Protein AF-A0A1E5GCP2-F1 (afdb_monomer)

Nearest PDB structures (foldseek):
  3o9o-assembly1_B  TM=8.978E-01  e=1.910E-01  Streptococcus agalactiae NEM316
  4j7k-assembly2_C  TM=8.106E-01  e=6.595E-01  Bacillus anthracis str. Sterne
  4ilo-assembly1_A  TM=4.563E-01  e=6.903E+00  Chlamydia trachomatis L2/434/Bu

Structure (mmCIF, N/CA/C/O backbone):
data_AF-A0A1E5GCP2-F1
#
_entry.id   AF-A0A1E5GCP2-F1
#
loop_
_atom_site.group_PDB
_atom_site.id
_atom_site.type_symbol
_atom_site.label_atom_id
_atom_site.label_alt_id
_atom_site.label_comp_id
_atom_site.label_asym_id
_atom_site.label_entity_id
_atom_site.label_seq_id
_atom_site.pdbx_PDB_ins_code
_atom_site.Cartn_x
_atom_site.Cartn_y
_atom_site.Cartn_z
_atom_site.occupancy
_atom_site.B_iso_or_equiv
_atom_site.auth_seq_id
_atom_site.auth_comp_id
_atom_site.auth_asym_id
_atom_site.auth_atom_id
_atom_site.pdbx_PDB_model_num
ATOM 1 N N . MET A 1 1 ? 20.632 1.252 -32.455 1.00 53.75 1 MET A N 1
ATOM 2 C CA . MET A 1 1 ? 21.123 1.048 -31.072 1.00 53.75 1 MET A CA 1
ATOM 3 C C . MET A 1 1 ? 20.759 2.208 -30.129 1.00 53.75 1 MET A C 1
ATOM 5 O O . MET A 1 1 ? 20.352 1.944 -29.011 1.00 53.75 1 MET A O 1
ATOM 9 N N . THR A 1 2 ? 20.810 3.479 -30.559 1.00 57.91 2 THR A N 1
ATOM 10 C CA . THR A 1 2 ? 20.561 4.661 -29.695 1.00 57.91 2 THR A CA 1
ATOM 11 C C . THR A 1 2 ? 19.125 4.801 -29.162 1.00 57.91 2 THR A C 1
ATOM 13 O O . THR A 1 2 ? 18.940 5.101 -27.990 1.00 57.91 2 THR A O 1
ATOM 16 N N . VAL A 1 3 ? 18.099 4.546 -29.985 1.00 58.69 3 VAL A N 1
ATOM 17 C CA . VAL A 1 3 ? 16.682 4.721 -29.588 1.00 58.69 3 VAL A CA 1
ATOM 18 C C . VAL A 1 3 ? 16.245 3.702 -28.531 1.00 58.69 3 VAL A C 1
ATOM 20 O O . VAL A 1 3 ? 15.588 4.069 -27.562 1.00 58.69 3 VAL A O 1
ATOM 23 N N . ILE A 1 4 ? 16.663 2.441 -28.686 1.00 58.69 4 ILE A N 1
ATOM 24 C CA . ILE A 1 4 ? 16.353 1.357 -27.741 1.00 58.69 4 ILE A CA 1
ATOM 25 C C . ILE A 1 4 ? 16.987 1.657 -26.373 1.00 58.69 4 ILE A C 1
ATOM 27 O O . ILE A 1 4 ? 16.307 1.591 -25.353 1.00 58.69 4 ILE A O 1
ATOM 31 N N . LYS A 1 5 ? 18.245 2.121 -26.356 1.00 59.84 5 LYS A N 1
ATOM 32 C CA . LYS A 1 5 ? 18.941 2.558 -25.134 1.00 59.84 5 LYS A CA 1
ATOM 33 C C . LYS A 1 5 ? 18.227 3.714 -24.415 1.00 59.84 5 LYS A C 1
ATOM 35 O O . LYS A 1 5 ? 18.024 3.644 -23.210 1.00 59.84 5 LYS A O 1
ATOM 40 N N . ILE A 1 6 ? 17.773 4.736 -25.148 1.00 59.72 6 ILE A N 1
ATOM 41 C CA . ILE A 1 6 ? 17.059 5.891 -24.564 1.00 59.72 6 ILE A CA 1
ATOM 42 C C . ILE A 1 6 ? 15.704 5.477 -23.963 1.00 59.72 6 ILE A C 1
ATOM 44 O O . ILE A 1 6 ? 15.335 5.938 -22.879 1.00 59.72 6 ILE A O 1
ATOM 48 N N . GLN A 1 7 ? 14.958 4.595 -24.636 1.00 70.62 7 GLN A N 1
ATOM 49 C CA . GLN A 1 7 ? 13.679 4.081 -24.125 1.00 70.62 7 GLN A CA 1
ATOM 50 C C . GLN A 1 7 ? 13.866 3.224 -22.866 1.00 70.62 7 GLN A C 1
ATOM 52 O O . GLN A 1 7 ? 13.080 3.324 -21.925 1.00 70.62 7 GLN A O 1
ATOM 57 N N . LYS A 1 8 ? 14.942 2.439 -22.825 1.00 70.75 8 LYS A N 1
ATOM 58 C CA . LYS A 1 8 ? 15.340 1.598 -21.697 1.00 70.75 8 LYS A CA 1
ATOM 59 C C . LYS A 1 8 ? 15.709 2.406 -20.451 1.00 70.75 8 LYS A C 1
ATOM 61 O O . LYS A 1 8 ? 15.193 2.139 -19.366 1.00 70.75 8 LYS A O 1
ATOM 66 N N . ASP A 1 9 ? 16.531 3.441 -20.613 1.00 75.38 9 ASP A N 1
ATOM 67 C CA . ASP A 1 9 ? 16.902 4.338 -19.513 1.00 75.38 9 ASP A CA 1
ATOM 68 C C . ASP A 1 9 ? 15.677 5.098 -18.983 1.00 75.38 9 ASP A C 1
ATOM 70 O O . ASP A 1 9 ? 15.482 5.215 -17.773 1.00 75.38 9 ASP A O 1
ATOM 74 N N . SER A 1 10 ? 14.786 5.526 -19.883 1.00 81.19 10 SER A N 1
AT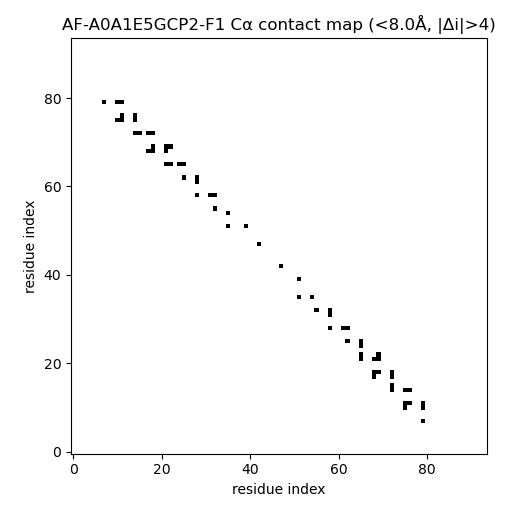OM 75 C CA . SER A 1 10 ? 13.522 6.174 -19.511 1.00 81.19 10 SER A CA 1
ATOM 76 C C . SER A 1 10 ? 12.600 5.238 -18.720 1.00 81.19 10 SER A C 1
ATOM 78 O O . SER A 1 10 ? 12.001 5.655 -17.725 1.00 81.19 10 SER A O 1
ATOM 80 N N . LEU A 1 11 ? 12.509 3.966 -19.126 1.00 80.56 11 LEU A N 1
ATOM 81 C CA . LEU A 1 11 ? 11.723 2.946 -18.429 1.00 80.56 11 LEU A CA 1
ATOM 82 C C . LEU A 1 11 ? 12.298 2.643 -17.040 1.00 80.56 11 LEU A C 1
ATOM 84 O O . LEU A 1 11 ? 11.537 2.560 -16.076 1.00 80.56 11 LEU A O 1
ATOM 88 N N . LYS A 1 12 ? 13.627 2.542 -16.918 1.00 81.75 12 LYS A N 1
ATOM 89 C CA . LYS A 1 12 ? 14.313 2.346 -15.633 1.00 81.75 12 LYS A CA 1
ATOM 90 C C . LYS A 1 12 ? 14.012 3.482 -14.657 1.00 81.75 12 LYS A C 1
ATOM 92 O O . LYS A 1 12 ? 13.588 3.225 -13.534 1.00 81.75 12 LYS A O 1
ATOM 97 N N . VAL A 1 13 ? 14.158 4.731 -15.103 1.00 85.94 13 VAL A N 1
ATOM 98 C CA . VAL A 1 13 ? 13.870 5.919 -14.281 1.00 85.94 13 VAL A CA 1
ATOM 99 C C . VAL A 1 13 ? 12.396 5.958 -13.862 1.00 85.94 13 VAL A C 1
ATOM 101 O O . VAL A 1 13 ? 12.079 6.291 -12.718 1.00 85.94 13 VAL A O 1
ATOM 104 N N . ALA A 1 14 ? 11.478 5.600 -14.764 1.00 84.38 14 ALA A N 1
ATOM 105 C CA . ALA A 1 14 ? 10.056 5.520 -14.443 1.00 84.38 14 ALA A CA 1
ATOM 106 C C . ALA A 1 14 ? 9.758 4.432 -13.395 1.00 84.38 14 ALA A C 1
ATOM 108 O O . ALA A 1 14 ? 8.987 4.690 -12.468 1.00 84.38 14 ALA A O 1
ATOM 109 N N . ALA A 1 15 ? 10.396 3.262 -13.506 1.00 83.44 15 ALA A N 1
ATOM 110 C CA . ALA A 1 15 ? 10.2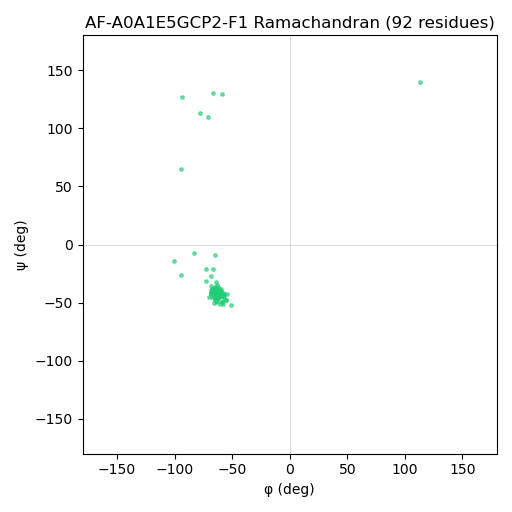55 2.154 -12.563 1.00 83.44 15 ALA A CA 1
ATOM 111 C C . ALA A 1 15 ? 10.793 2.508 -11.171 1.00 83.44 15 ALA A C 1
ATOM 113 O O . ALA A 1 15 ? 10.085 2.334 -10.184 1.00 83.44 15 ALA A O 1
ATOM 114 N N . GLU A 1 16 ? 11.988 3.099 -11.088 1.00 86.12 16 GLU A N 1
ATOM 115 C CA . GLU A 1 16 ? 12.579 3.553 -9.822 1.00 86.12 16 GLU A CA 1
ATOM 116 C C . GLU A 1 16 ? 11.700 4.612 -9.142 1.00 86.12 16 GLU A C 1
ATOM 118 O O . GLU A 1 16 ? 11.457 4.567 -7.933 1.00 86.12 16 GLU A O 1
ATOM 123 N N . LYS A 1 17 ? 11.153 5.549 -9.928 1.00 88.62 17 LYS A N 1
ATOM 124 C CA . LYS A 1 17 ? 10.221 6.566 -9.427 1.00 88.62 17 LYS A CA 1
ATOM 125 C C . LYS A 1 17 ? 8.913 5.949 -8.927 1.00 88.62 17 LYS A C 1
ATOM 127 O O . LY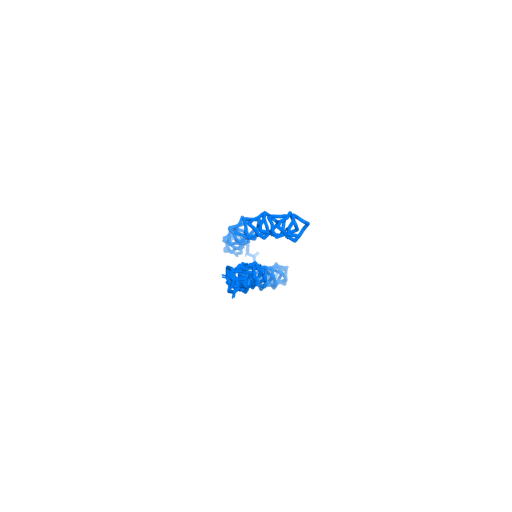S A 1 17 ? 8.395 6.400 -7.903 1.00 88.62 17 LYS A O 1
ATOM 132 N N . ALA A 1 18 ? 8.368 4.962 -9.638 1.00 84.62 18 ALA A N 1
ATOM 133 C CA . ALA A 1 18 ? 7.160 4.248 -9.232 1.00 84.62 18 ALA A CA 1
ATOM 134 C C . ALA A 1 18 ? 7.396 3.443 -7.948 1.00 84.62 18 ALA A C 1
ATOM 136 O O . ALA A 1 18 ? 6.615 3.571 -7.005 1.00 84.62 18 ALA A O 1
ATOM 137 N N . HIS A 1 19 ? 8.513 2.719 -7.871 1.00 86.44 19 HIS A N 1
ATOM 138 C CA . HIS A 1 19 ? 8.922 1.967 -6.691 1.00 86.44 19 HIS A CA 1
ATOM 139 C C . HIS A 1 19 ? 9.058 2.880 -5.470 1.00 86.44 19 HIS A C 1
ATOM 141 O O . HIS A 1 19 ? 8.410 2.648 -4.453 1.00 86.44 19 HIS A O 1
ATOM 147 N N . LYS A 1 20 ? 9.8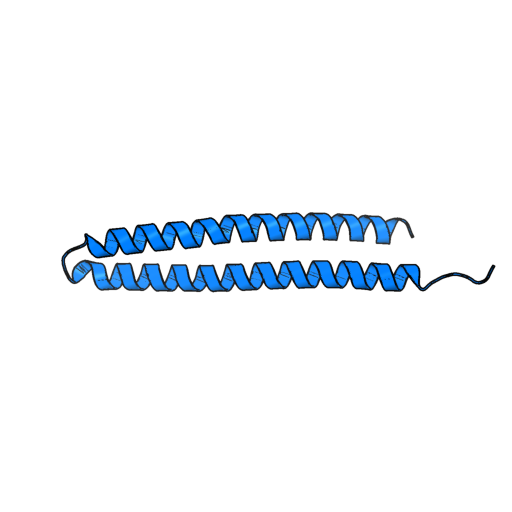02 3.989 -5.596 1.00 89.81 20 LYS A N 1
ATOM 148 C CA . LYS A 1 20 ? 9.961 4.973 -4.515 1.00 89.81 20 LYS A CA 1
ATOM 149 C C . LYS A 1 20 ? 8.612 5.493 -4.011 1.00 89.81 20 LYS A C 1
ATOM 151 O O . LYS A 1 20 ? 8.375 5.517 -2.806 1.00 89.81 20 LYS A O 1
ATOM 156 N N . LYS A 1 21 ? 7.712 5.878 -4.922 1.00 90.62 21 LYS A N 1
ATOM 157 C CA . LYS A 1 21 ? 6.370 6.351 -4.553 1.00 90.62 21 LYS A CA 1
ATOM 158 C C . LYS A 1 21 ? 5.519 5.263 -3.898 1.00 90.62 21 LYS A C 1
ATOM 160 O O . LYS A 1 21 ? 4.762 5.584 -2.987 1.00 90.62 21 LYS A O 1
ATOM 165 N N . SER A 1 22 ? 5.639 4.011 -4.342 1.00 89.75 22 SER A N 1
ATOM 166 C CA . SER A 1 22 ? 4.955 2.871 -3.721 1.00 89.75 22 SER A CA 1
ATOM 167 C C . SER A 1 22 ? 5.431 2.665 -2.284 1.00 89.75 22 SER A C 1
ATOM 169 O O . SER A 1 22 ? 4.613 2.554 -1.375 1.00 89.75 22 SER A O 1
ATOM 171 N N . THR A 1 23 ? 6.744 2.731 -2.052 1.00 89.25 23 THR A N 1
ATOM 172 C CA . THR A 1 23 ? 7.339 2.633 -0.713 1.00 89.25 23 THR A CA 1
ATOM 173 C C . THR A 1 23 ? 6.891 3.780 0.195 1.00 89.25 23 THR A C 1
ATOM 175 O O . THR A 1 23 ? 6.442 3.540 1.313 1.00 89.25 23 THR A O 1
ATOM 178 N N . GLU A 1 24 ? 6.920 5.026 -0.289 1.00 92.62 24 GLU A N 1
ATOM 179 C CA . GLU A 1 24 ? 6.401 6.180 0.463 1.00 92.62 24 GLU A CA 1
ATOM 180 C C . GLU A 1 24 ? 4.907 6.030 0.789 1.00 92.62 24 GLU A C 1
ATOM 182 O O . GLU A 1 24 ? 4.452 6.413 1.870 1.00 92.62 24 GLU A O 1
ATOM 187 N N . TYR A 1 25 ? 4.127 5.483 -0.146 1.00 92.56 25 TYR A N 1
ATOM 188 C CA . TYR A 1 25 ? 2.708 5.222 0.054 1.00 92.56 25 TYR A CA 1
ATOM 189 C C . TYR A 1 25 ? 2.475 4.114 1.088 1.00 92.56 25 TYR A C 1
ATOM 191 O O . TYR A 1 25 ? 1.657 4.305 1.986 1.00 92.56 25 TYR A O 1
ATOM 199 N N . LYS A 1 26 ? 3.252 3.023 1.045 1.00 92.50 26 LYS A N 1
ATOM 200 C CA . LYS A 1 26 ? 3.235 1.936 2.037 1.00 92.50 26 LYS A CA 1
ATOM 201 C C . LYS A 1 26 ? 3.360 2.466 3.456 1.00 92.50 26 LYS A C 1
ATOM 203 O O . LYS A 1 26 ? 2.524 2.169 4.306 1.00 92.50 26 LYS A O 1
ATOM 208 N N . GLU A 1 27 ? 4.373 3.292 3.706 1.00 93.56 27 GLU A N 1
ATOM 209 C CA . GLU A 1 27 ? 4.593 3.847 5.042 1.00 93.56 27 GLU A CA 1
ATOM 210 C C . GLU A 1 27 ? 3.432 4.738 5.500 1.00 93.56 27 GLU A C 1
ATOM 212 O O . GLU A 1 27 ? 3.102 4.770 6.685 1.00 93.56 27 GLU A O 1
ATOM 217 N N . LYS A 1 28 ? 2.804 5.478 4.578 1.00 93.94 28 LYS A N 1
ATOM 218 C CA . LYS A 1 28 ? 1.632 6.308 4.889 1.00 93.94 28 LYS A CA 1
ATOM 219 C C . LYS A 1 28 ? 0.407 5.462 5.222 1.00 93.94 28 LYS A C 1
ATOM 221 O O . LYS A 1 28 ? -0.300 5.812 6.159 1.00 93.94 28 LYS A O 1
ATOM 226 N N . VAL A 1 29 ? 0.178 4.363 4.501 1.00 93.06 29 VAL A N 1
ATOM 227 C CA . VAL A 1 29 ? -0.926 3.428 4.776 1.00 93.06 29 VAL A CA 1
ATOM 228 C C . VAL A 1 29 ? -0.753 2.778 6.150 1.00 93.06 29 VAL A C 1
ATOM 230 O O . VAL A 1 29 ? -1.698 2.770 6.930 1.00 93.06 29 VAL A O 1
ATOM 233 N N . ILE A 1 30 ? 0.460 2.320 6.483 1.00 91.31 30 ILE A N 1
ATOM 234 C CA . ILE A 1 30 ? 0.769 1.733 7.801 1.00 91.31 30 ILE A CA 1
ATOM 235 C C . ILE A 1 30 ? 0.572 2.762 8.920 1.00 91.31 30 ILE A C 1
ATOM 237 O O . ILE A 1 30 ? -0.055 2.469 9.934 1.00 91.31 30 ILE A O 1
ATOM 241 N N . ARG A 1 31 ? 1.071 3.993 8.740 1.00 93.31 31 ARG A N 1
ATOM 242 C CA . ARG A 1 31 ? 0.872 5.065 9.729 1.00 93.31 31 ARG A CA 1
ATOM 243 C C . ARG A 1 31 ? -0.604 5.416 9.910 1.00 93.31 31 ARG A C 1
ATOM 245 O O . ARG A 1 31 ? -1.042 5.582 11.040 1.00 93.31 31 ARG A O 1
ATOM 252 N N . ALA A 1 32 ? -1.365 5.497 8.818 1.00 90.12 32 ALA A N 1
ATOM 253 C CA . ALA A 1 32 ? -2.799 5.749 8.884 1.00 90.12 32 ALA A CA 1
ATOM 254 C C . ALA A 1 32 ? -3.528 4.636 9.649 1.00 90.12 32 ALA A C 1
ATOM 256 O O . ALA A 1 32 ? -4.345 4.937 10.511 1.00 90.12 32 ALA A O 1
ATOM 257 N N . GLU A 1 33 ? -3.208 3.368 9.381 1.00 91.75 33 GLU A N 1
ATOM 258 C CA . GLU A 1 33 ? -3.766 2.225 10.111 1.00 91.75 33 GLU A CA 1
ATOM 259 C C . GLU A 1 33 ? -3.541 2.321 11.619 1.00 91.75 33 GLU A C 1
ATOM 261 O O . GLU A 1 33 ? -4.492 2.150 12.382 1.00 91.75 33 GLU A O 1
ATOM 266 N N . LEU A 1 34 ? -2.311 2.626 12.041 1.00 90.44 34 LEU A N 1
ATOM 267 C CA . LEU A 1 34 ? -1.984 2.797 13.456 1.00 90.44 34 LEU A CA 1
ATOM 268 C C . LEU A 1 34 ? -2.832 3.910 14.080 1.00 90.44 34 LEU A C 1
ATOM 270 O O . LEU A 1 34 ? -3.509 3.668 15.073 1.00 90.44 34 LEU A O 1
ATOM 274 N N . SER A 1 35 ? -2.900 5.084 13.444 1.00 90.50 35 SER A N 1
ATOM 275 C CA . SER A 1 35 ? -3.713 6.199 13.948 1.00 90.50 35 SER A CA 1
ATOM 276 C C . SER A 1 35 ? -5.212 5.879 14.009 1.00 90.50 35 SER A C 1
ATOM 278 O O . SER A 1 35 ? -5.893 6.310 14.936 1.00 90.50 35 SER A O 1
ATOM 280 N N . PHE A 1 36 ? -5.751 5.125 13.046 1.00 87.81 36 PHE A N 1
ATOM 281 C CA . PHE A 1 36 ? -7.158 4.712 13.081 1.00 87.81 36 PHE A CA 1
ATOM 282 C C . PHE A 1 36 ? -7.431 3.636 14.134 1.00 87.81 36 PHE A C 1
ATOM 284 O O . PHE A 1 36 ? -8.514 3.629 14.714 1.00 87.81 36 PHE A O 1
ATOM 291 N N . THR A 1 37 ? -6.455 2.769 14.404 1.00 86.50 37 THR A N 1
ATOM 292 C CA . THR A 1 37 ? -6.524 1.783 15.489 1.00 86.50 37 THR A CA 1
ATOM 293 C C . THR A 1 37 ? -6.546 2.487 16.843 1.00 86.50 37 THR A C 1
ATOM 295 O O . THR A 1 37 ? -7.474 2.272 17.615 1.00 86.50 37 THR A O 1
ATOM 298 N N . GLU A 1 38 ? -5.610 3.411 17.079 1.00 88.94 38 GLU A N 1
ATOM 299 C CA . GLU A 1 38 ? -5.561 4.243 18.293 1.00 88.94 38 GLU A CA 1
ATOM 300 C C . GLU A 1 38 ? -6.863 5.034 18.490 1.00 88.94 38 GLU A C 1
ATOM 302 O O . GLU A 1 38 ? -7.406 5.103 19.590 1.00 88.94 38 GLU A O 1
ATOM 307 N N . MET A 1 39 ? -7.416 5.601 17.413 1.00 85.81 39 MET A N 1
ATOM 308 C CA . MET A 1 39 ? -8.703 6.296 17.470 1.00 85.81 39 MET A CA 1
ATOM 309 C C . MET A 1 39 ? -9.851 5.345 17.843 1.00 85.81 39 MET A C 1
ATOM 311 O O . MET A 1 39 ? -10.733 5.726 18.611 1.00 85.81 39 MET A O 1
ATOM 315 N N . GLY A 1 40 ? -9.839 4.114 17.324 1.00 84.50 40 GLY A N 1
ATOM 316 C CA . GLY A 1 40 ? -10.822 3.081 17.654 1.00 84.50 40 GLY A CA 1
ATOM 317 C C . GLY A 1 40 ? -10.790 2.651 19.122 1.00 84.50 40 GLY A C 1
ATOM 318 O O . GLY A 1 40 ? -11.841 2.361 19.680 1.00 84.50 40 GLY A O 1
ATOM 319 N N . GLU A 1 41 ? -9.624 2.676 19.773 1.00 84.44 41 GLU A N 1
ATOM 320 C CA . GLU A 1 41 ? -9.493 2.358 21.205 1.00 84.44 41 GLU A CA 1
ATOM 321 C C . GLU A 1 41 ? -10.147 3.410 22.117 1.00 84.44 41 GLU A C 1
ATOM 323 O O . GLU A 1 41 ? -10.581 3.091 23.225 1.00 84.44 41 GLU A O 1
ATOM 328 N N . VAL A 1 42 ? -10.233 4.664 21.659 1.00 86.19 42 VAL A N 1
ATOM 329 C CA . VAL A 1 42 ? -10.800 5.788 22.428 1.00 86.19 42 VAL A CA 1
ATOM 330 C C . VAL A 1 42 ? -12.282 6.015 22.113 1.00 86.19 42 VAL A C 1
ATOM 332 O O . VAL A 1 42 ? -13.023 6.551 22.942 1.00 86.19 42 VAL A O 1
ATOM 335 N N . LEU A 1 43 ? -12.740 5.625 20.921 1.00 82.31 43 LEU A N 1
ATOM 336 C CA . LEU A 1 43 ? -14.137 5.767 20.521 1.00 82.31 43 LEU A CA 1
ATOM 337 C C . LEU A 1 43 ? -15.022 4.775 21.288 1.00 82.31 43 LEU A C 1
ATOM 339 O O . LEU A 1 43 ? -15.005 3.572 21.051 1.00 82.31 43 LEU A O 1
ATOM 343 N N . LEU A 1 44 ? -15.838 5.301 22.203 1.00 70.56 44 LEU A N 1
ATOM 344 C CA . LEU A 1 44 ? -16.840 4.534 22.939 1.00 70.56 44 LEU A CA 1
ATOM 345 C C . LEU A 1 44 ? -18.197 4.609 22.227 1.00 70.56 44 LEU A C 1
ATOM 347 O O . LEU A 1 44 ? -18.724 5.696 21.989 1.00 70.56 44 LEU A O 1
ATOM 351 N N . GLY A 1 45 ? -18.796 3.448 21.959 1.00 67.56 45 GLY A N 1
ATOM 352 C CA . GLY A 1 45 ? -20.173 3.323 21.479 1.00 67.56 45 GLY A CA 1
ATOM 353 C C . GLY A 1 45 ? -20.296 2.784 20.053 1.00 67.56 45 GLY A C 1
ATOM 354 O O . GLY A 1 45 ? -19.576 3.186 19.142 1.00 67.56 45 GLY A O 1
ATOM 355 N N . SER A 1 46 ? -21.292 1.917 19.853 1.00 71.12 46 SER A N 1
ATOM 356 C CA . SER A 1 46 ? -21.503 1.141 18.622 1.00 71.12 46 SER A CA 1
ATOM 357 C C . SER A 1 46 ? -21.834 1.962 17.371 1.00 71.12 46 SER A C 1
ATOM 359 O O . SER A 1 46 ? -21.847 1.429 16.263 1.00 71.12 46 SER A O 1
ATOM 361 N N . GLY A 1 47 ? -22.085 3.267 17.515 1.00 75.19 47 GLY A N 1
ATOM 362 C CA . GLY A 1 47 ? -22.343 4.167 16.389 1.00 75.19 47 GLY A CA 1
ATOM 363 C C . GLY A 1 47 ? -21.129 4.383 15.479 1.00 75.19 47 GLY A C 1
ATOM 364 O O . GLY A 1 47 ? -21.300 4.762 14.322 1.00 75.19 47 GLY A O 1
ATOM 365 N N . TYR A 1 48 ? -19.913 4.128 15.973 1.00 82.56 48 TYR A N 1
ATOM 366 C CA . TYR A 1 48 ? -18.676 4.305 15.206 1.00 82.56 48 TYR A CA 1
ATOM 367 C C . TYR A 1 48 ? -18.116 2.998 14.635 1.00 82.56 48 TYR A C 1
ATOM 369 O O . TYR A 1 48 ? -17.296 3.053 13.718 1.00 82.56 48 TYR A O 1
ATOM 377 N N . ASP A 1 49 ? -18.590 1.839 15.102 1.00 82.81 49 ASP A N 1
ATOM 378 C CA . ASP A 1 49 ? -18.090 0.517 14.697 1.00 82.81 49 ASP A CA 1
ATOM 379 C C . ASP A 1 49 ? -18.194 0.304 13.184 1.00 82.81 49 ASP A C 1
ATOM 381 O O . ASP A 1 49 ? -17.272 -0.208 12.541 1.00 82.81 49 ASP A O 1
ATOM 385 N N . GLU A 1 50 ? -19.306 0.735 12.585 1.00 86.25 50 GLU A N 1
ATOM 386 C CA . GLU A 1 50 ? -19.529 0.597 11.147 1.00 86.25 50 GLU A CA 1
ATOM 387 C C . GLU A 1 50 ? -18.575 1.489 10.339 1.00 86.25 50 GLU A C 1
ATOM 389 O O . GLU A 1 50 ? -18.021 1.053 9.325 1.00 86.25 50 GLU A O 1
ATOM 394 N N . LEU A 1 51 ? -18.316 2.712 10.812 1.00 87.06 51 LEU A N 1
ATOM 395 C CA . LEU A 1 51 ? -17.366 3.632 10.184 1.00 87.06 51 LEU A CA 1
ATOM 396 C C . LEU A 1 51 ? -15.929 3.120 10.310 1.00 87.06 51 LEU A C 1
ATOM 398 O O . LEU A 1 51 ? -15.209 3.096 9.310 1.00 87.06 51 LEU A O 1
ATOM 402 N N . LEU A 1 52 ? -15.530 2.654 11.495 1.00 86.25 52 LEU A N 1
ATOM 403 C CA . LEU A 1 52 ? -14.220 2.041 11.725 1.00 86.25 52 LEU A CA 1
ATOM 404 C C . LEU A 1 52 ? -14.032 0.816 10.826 1.00 86.25 52 LEU A C 1
ATOM 406 O O . LEU A 1 52 ? -13.026 0.712 10.127 1.00 86.25 52 LEU A O 1
ATOM 410 N N . THR A 1 53 ? -15.050 -0.039 10.719 1.00 88.00 53 THR A N 1
ATOM 411 C CA . THR A 1 53 ? -15.037 -1.200 9.817 1.00 88.00 53 THR A CA 1
ATOM 412 C C . THR A 1 53 ? -14.845 -0.790 8.353 1.00 88.00 53 THR A C 1
ATOM 414 O O . THR A 1 53 ? -14.084 -1.424 7.614 1.00 88.00 53 THR A O 1
ATOM 417 N N . GLN A 1 54 ? -15.527 0.264 7.893 1.00 91.19 54 GLN A N 1
ATOM 418 C CA . GLN A 1 54 ? -15.368 0.768 6.525 1.00 91.19 54 GLN A CA 1
ATOM 419 C C . GLN A 1 54 ? -13.971 1.348 6.279 1.00 91.19 54 GLN A C 1
ATOM 421 O O . GLN A 1 54 ? -13.395 1.120 5.210 1.00 91.19 54 GLN A O 1
ATOM 426 N N . VAL A 1 55 ? -13.420 2.073 7.255 1.00 90.50 55 VAL A N 1
ATOM 427 C CA . VAL A 1 55 ? -12.058 2.615 7.193 1.00 90.50 55 VAL A CA 1
ATOM 428 C C . VAL A 1 55 ? -11.037 1.480 7.118 1.00 90.50 55 VAL A C 1
ATOM 430 O O . VAL A 1 55 ? -10.235 1.470 6.182 1.00 90.50 55 VAL A O 1
ATOM 433 N N . SER A 1 56 ? -11.124 0.472 7.991 1.00 89.19 56 SER A N 1
ATOM 434 C CA . SER A 1 56 ? -10.235 -0.700 7.966 1.00 89.19 56 SER A CA 1
ATOM 435 C C . SER A 1 56 ? -10.278 -1.429 6.620 1.00 89.19 56 SER A C 1
ATOM 437 O O . SER A 1 56 ? -9.232 -1.691 6.029 1.00 89.19 56 SER A O 1
ATOM 439 N N . LYS A 1 57 ? -11.471 -1.652 6.047 1.00 93.69 57 LYS A N 1
ATOM 440 C CA . LYS A 1 57 ? -11.606 -2.263 4.707 1.00 93.69 57 LYS A CA 1
ATOM 441 C C . LYS A 1 57 ? -10.911 -1.452 3.612 1.00 93.69 57 LYS A C 1
ATOM 443 O O . LYS A 1 57 ? -10.311 -2.029 2.703 1.00 93.69 57 LYS A O 1
ATOM 448 N N . LYS A 1 58 ? -11.003 -0.119 3.663 1.00 94.75 58 LYS A N 1
ATOM 449 C CA . LYS A 1 58 ? -10.326 0.756 2.692 1.00 94.75 58 LYS A CA 1
ATOM 450 C C . LYS A 1 58 ? -8.811 0.699 2.865 1.00 94.75 58 LYS A C 1
ATOM 452 O O . LYS A 1 58 ? -8.113 0.622 1.861 1.00 94.75 58 LYS A O 1
ATOM 457 N N . ILE A 1 59 ? -8.315 0.688 4.098 1.00 93.06 59 ILE A N 1
ATOM 458 C CA . ILE A 1 59 ? -6.883 0.546 4.399 1.00 93.06 59 ILE A CA 1
ATOM 459 C C . ILE A 1 59 ? -6.353 -0.792 3.873 1.00 93.06 59 ILE A C 1
ATOM 461 O O . ILE A 1 59 ? -5.329 -0.818 3.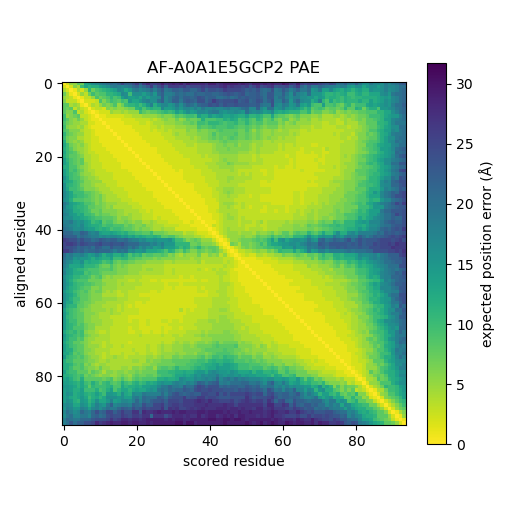192 1.00 93.06 59 ILE A O 1
ATOM 465 N N . ASP A 1 60 ? -7.082 -1.888 4.073 1.00 91.56 60 ASP A N 1
ATOM 466 C CA . ASP A 1 60 ? -6.687 -3.197 3.544 1.00 91.56 60 ASP A CA 1
ATOM 467 C C . ASP A 1 60 ? -6.641 -3.229 2.011 1.00 91.56 60 ASP A C 1
ATOM 469 O O . ASP A 1 60 ? -5.732 -3.820 1.422 1.00 91.56 60 ASP A O 1
ATOM 473 N N . ALA A 1 61 ? -7.581 -2.557 1.340 1.00 94.81 61 ALA A N 1
ATOM 474 C CA . ALA A 1 61 ? -7.529 -2.398 -0.113 1.00 94.81 61 ALA A CA 1
ATOM 475 C C . ALA A 1 61 ? -6.293 -1.594 -0.558 1.00 94.81 61 ALA A C 1
ATOM 477 O O . ALA A 1 61 ? -5.650 -1.947 -1.547 1.00 94.81 61 ALA A O 1
ATOM 478 N N . GLN A 1 62 ? -5.916 -0.553 0.190 1.00 93.75 62 GLN A N 1
ATOM 479 C CA . GLN A 1 62 ? -4.709 0.232 -0.083 1.00 93.75 62 GLN A CA 1
ATOM 480 C C . GLN A 1 62 ? -3.426 -0.589 0.110 1.00 93.75 62 GLN A C 1
ATOM 482 O O . GLN A 1 62 ? -2.515 -0.483 -0.709 1.00 93.75 62 GLN A O 1
ATOM 487 N N . LYS A 1 63 ? -3.362 -1.459 1.127 1.00 91.25 63 LYS A N 1
ATOM 488 C CA . LYS A 1 63 ? -2.234 -2.391 1.312 1.00 91.25 63 LYS A CA 1
ATOM 489 C C . LYS A 1 63 ? -2.071 -3.333 0.121 1.00 91.25 63 LYS A C 1
ATOM 491 O O . LYS A 1 63 ? -0.957 -3.526 -0.354 1.00 91.25 63 LYS A O 1
ATOM 496 N N . LYS A 1 64 ? -3.174 -3.889 -0.394 1.00 93.56 64 LYS A N 1
ATOM 497 C CA . LYS A 1 64 ? -3.143 -4.741 -1.598 1.00 93.56 64 LYS A CA 1
ATOM 498 C C . LYS A 1 64 ? -2.619 -3.976 -2.812 1.00 93.56 64 LYS A C 1
ATOM 500 O O . LYS A 1 64 ? -1.745 -4.479 -3.510 1.00 93.56 64 LYS A O 1
ATOM 505 N N . LEU A 1 65 ? -3.080 -2.739 -3.005 1.00 91.81 65 LEU A N 1
ATOM 506 C CA . LEU A 1 65 ? -2.604 -1.875 -4.086 1.00 91.81 65 LEU A CA 1
ATOM 507 C C . LEU A 1 65 ? -1.092 -1.605 -3.996 1.00 91.81 65 LEU A C 1
ATOM 509 O O . LEU A 1 65 ? -0.401 -1.675 -5.007 1.00 91.81 65 LEU A O 1
ATOM 513 N N . VAL A 1 66 ? -0.564 -1.334 -2.797 1.00 91.19 66 VAL A N 1
ATOM 514 C CA . VAL A 1 66 ? 0.885 -1.160 -2.576 1.00 91.19 66 VAL A CA 1
ATOM 515 C C . VAL A 1 66 ? 1.663 -2.393 -3.035 1.00 91.19 66 VAL A C 1
ATOM 517 O O . VAL A 1 66 ? 2.652 -2.254 -3.755 1.00 91.19 66 VAL A O 1
ATOM 520 N N . VAL A 1 67 ? 1.205 -3.590 -2.657 1.00 89.81 67 VAL A N 1
ATOM 521 C CA . VAL A 1 67 ? 1.844 -4.856 -3.049 1.00 89.81 67 VAL A CA 1
ATOM 522 C C . VAL A 1 67 ? 1.830 -5.025 -4.570 1.00 89.81 67 VAL A C 1
ATOM 524 O O . VAL A 1 67 ? 2.851 -5.365 -5.163 1.00 89.81 67 VAL A O 1
ATOM 527 N N . GLU A 1 68 ? 0.708 -4.731 -5.230 1.00 91.19 68 GLU A N 1
ATOM 528 C CA . GLU A 1 68 ? 0.618 -4.779 -6.695 1.00 91.19 68 GLU A CA 1
ATOM 529 C C . GLU A 1 68 ? 1.580 -3.790 -7.371 1.00 91.19 68 GLU A C 1
ATOM 531 O O . GLU A 1 68 ? 2.227 -4.132 -8.365 1.00 91.19 68 GLU A O 1
ATOM 536 N N . CYS A 1 69 ? 1.732 -2.583 -6.817 1.00 87.62 69 CYS A N 1
ATOM 537 C CA . CYS A 1 69 ? 2.684 -1.588 -7.309 1.00 87.62 69 CYS A CA 1
ATOM 538 C C . CYS A 1 69 ? 4.152 -2.003 -7.100 1.00 87.62 69 CYS A C 1
ATOM 540 O O . CYS A 1 69 ? 4.988 -1.746 -7.975 1.00 87.62 69 CYS A O 1
ATOM 542 N N . GLU A 1 70 ? 4.483 -2.642 -5.974 1.00 86.19 70 GLU A N 1
ATOM 543 C CA . GLU A 1 70 ? 5.819 -3.206 -5.729 1.00 86.19 70 GLU A CA 1
ATOM 544 C C . GLU A 1 70 ? 6.127 -4.332 -6.733 1.00 86.19 70 GLU A C 1
ATOM 546 O O . GLU A 1 70 ? 7.141 -4.252 -7.431 1.00 86.19 70 GLU A O 1
ATOM 551 N N . ILE A 1 71 ? 5.206 -5.289 -6.919 1.00 88.06 71 ILE A N 1
ATOM 552 C CA . ILE A 1 71 ? 5.342 -6.386 -7.898 1.00 88.06 71 ILE A CA 1
ATOM 553 C C . ILE A 1 71 ? 5.505 -5.848 -9.324 1.00 88.06 71 ILE A C 1
ATOM 555 O O . ILE A 1 71 ? 6.330 -6.347 -10.092 1.00 88.06 71 ILE A O 1
ATOM 559 N N . LEU A 1 72 ? 4.716 -4.843 -9.713 1.00 85.12 72 LEU A N 1
ATOM 560 C CA . LEU A 1 72 ? 4.832 -4.223 -11.034 1.00 85.12 72 LEU A CA 1
ATOM 561 C C . LEU A 1 72 ? 6.226 -3.615 -11.232 1.00 85.12 72 LEU A C 1
ATOM 563 O O . LEU A 1 72 ? 6.846 -3.822 -12.275 1.00 85.12 72 LEU A O 1
ATOM 567 N N . SER A 1 73 ? 6.726 -2.898 -10.226 1.00 83.25 73 SER A N 1
ATOM 568 C CA . SER A 1 73 ? 8.047 -2.268 -10.276 1.00 83.25 73 SER A CA 1
ATOM 569 C C . SER A 1 73 ? 9.165 -3.312 -10.395 1.00 83.25 73 SER A C 1
ATOM 571 O O . SER A 1 73 ? 10.065 -3.154 -11.222 1.00 83.25 73 SER A O 1
ATOM 573 N N . GLU A 1 74 ? 9.081 -4.41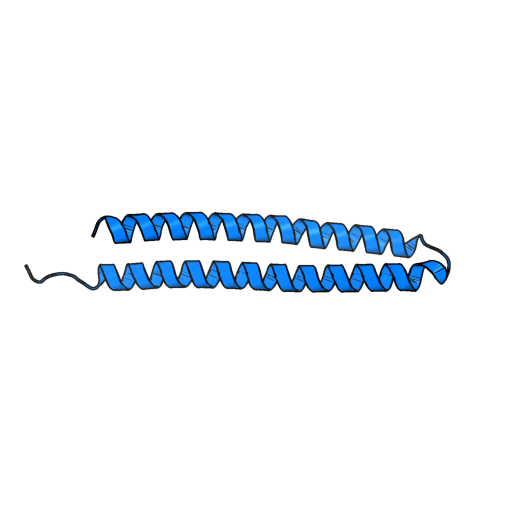5 -9.645 1.00 82.94 74 GLU A N 1
ATOM 574 C CA . GLU A 1 74 ? 10.021 -5.542 -9.742 1.00 82.94 74 GLU A CA 1
ATOM 575 C C . GLU A 1 74 ? 9.999 -6.201 -11.124 1.00 82.94 74 GLU A C 1
ATOM 577 O O . GLU A 1 74 ? 11.054 -6.435 -11.717 1.00 82.94 74 GLU A O 1
ATOM 582 N N . LYS A 1 75 ? 8.807 -6.449 -11.684 1.00 83.50 75 LYS A N 1
ATOM 583 C CA . LYS A 1 75 ? 8.666 -7.016 -13.034 1.00 83.50 75 LYS A CA 1
ATOM 584 C C . LYS A 1 75 ? 9.281 -6.1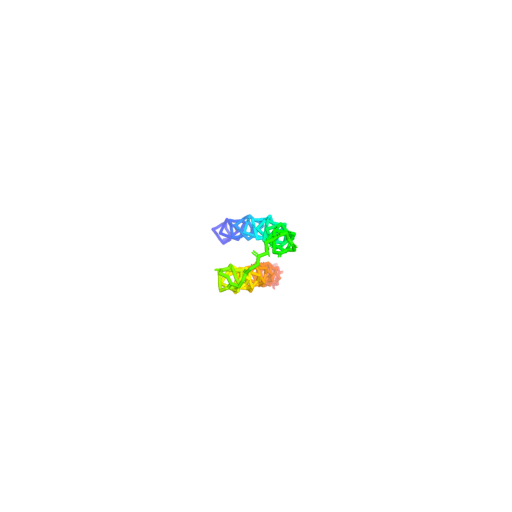12 -14.101 1.00 83.50 75 LYS A C 1
ATOM 586 O O . LYS A 1 75 ? 9.922 -6.619 -15.021 1.00 83.50 75 LYS A O 1
ATOM 591 N N . ILE A 1 76 ? 9.128 -4.791 -13.975 1.00 81.62 76 ILE A N 1
ATOM 592 C CA . ILE A 1 76 ? 9.746 -3.829 -14.900 1.00 81.62 76 ILE A CA 1
ATOM 593 C C . ILE A 1 76 ? 11.274 -3.846 -14.759 1.00 81.62 76 ILE A C 1
ATOM 595 O O . ILE A 1 76 ? 11.975 -3.862 -15.772 1.00 81.62 76 ILE A O 1
ATOM 599 N N . HIS A 1 77 ? 11.804 -3.902 -13.532 1.00 77.50 77 HIS A N 1
ATOM 600 C CA . HIS A 1 77 ? 13.244 -4.052 -13.306 1.00 77.50 77 HIS A CA 1
ATOM 601 C C . HIS A 1 77 ? 13.791 -5.348 -13.913 1.00 77.50 77 HIS A C 1
ATOM 603 O O . HIS A 1 77 ? 14.823 -5.315 -14.585 1.00 77.50 77 HIS A O 1
ATOM 609 N N . HIS A 1 78 ? 13.085 -6.467 -13.731 1.00 79.38 78 HIS A N 1
ATOM 610 C CA . HIS A 1 78 ? 13.468 -7.745 -14.320 1.00 79.38 78 HIS A CA 1
ATOM 611 C C . HIS A 1 78 ? 13.495 -7.667 -15.848 1.00 79.38 78 HIS A C 1
ATOM 613 O O . HIS A 1 78 ? 14.532 -7.951 -16.435 1.00 79.38 78 HIS A O 1
ATOM 619 N N . TYR A 1 79 ? 12.418 -7.180 -16.478 1.00 78.38 79 TYR A N 1
ATOM 620 C CA . TYR A 1 79 ? 12.344 -6.991 -17.933 1.00 78.38 79 TYR A CA 1
ATOM 621 C C . TYR A 1 79 ? 13.502 -6.140 -18.475 1.00 78.38 79 TYR A C 1
ATOM 623 O O . TYR A 1 79 ? 14.108 -6.472 -19.495 1.00 78.38 79 TYR A O 1
ATOM 631 N N . ASN A 1 80 ? 13.848 -5.061 -17.769 1.00 73.88 80 ASN A N 1
ATOM 632 C CA . ASN A 1 80 ? 14.952 -4.188 -18.149 1.00 73.88 80 ASN A CA 1
ATOM 633 C C . ASN A 1 80 ? 16.317 -4.904 -18.103 1.00 73.88 80 ASN A C 1
ATOM 635 O O . ASN A 1 80 ? 17.170 -4.700 -18.974 1.00 73.88 80 ASN A O 1
ATOM 639 N N . ASN A 1 81 ? 16.517 -5.776 -17.113 1.00 71.25 81 ASN A N 1
ATOM 640 C CA . ASN A 1 81 ? 17.722 -6.597 -17.000 1.00 71.25 81 ASN A CA 1
ATOM 641 C C . ASN A 1 81 ? 17.766 -7.673 -18.099 1.00 71.25 81 ASN A C 1
ATOM 643 O O . ASN A 1 81 ? 18.769 -7.764 -18.800 1.00 71.25 81 ASN A O 1
ATOM 647 N N . THR A 1 82 ? 16.664 -8.387 -18.360 1.00 70.44 82 THR A N 1
ATOM 648 C CA . THR A 1 82 ? 16.607 -9.414 -19.421 1.00 70.44 82 THR A CA 1
ATOM 649 C C . THR A 1 82 ? 16.847 -8.826 -20.816 1.00 70.44 82 THR A C 1
ATOM 651 O O . THR A 1 82 ? 17.518 -9.435 -21.651 1.00 70.44 82 THR A O 1
ATOM 654 N N . MET A 1 83 ? 16.343 -7.613 -21.076 1.00 64.88 83 MET A N 1
ATOM 655 C CA . MET A 1 83 ? 16.646 -6.858 -22.301 1.00 64.88 83 MET A CA 1
ATOM 656 C C . MET A 1 83 ? 18.138 -6.511 -22.402 1.00 64.88 83 MET A C 1
ATOM 658 O O . MET A 1 83 ? 18.712 -6.597 -23.483 1.00 64.88 83 MET A O 1
ATOM 662 N N . THR A 1 84 ? 18.791 -6.171 -21.286 1.00 60.00 84 THR A N 1
ATOM 663 C CA . THR A 1 84 ? 20.245 -5.924 -21.246 1.00 60.00 84 THR A CA 1
ATOM 664 C C . THR A 1 84 ? 21.046 -7.162 -21.612 1.00 60.00 84 THR A C 1
ATOM 666 O O . THR A 1 84 ? 21.963 -7.069 -22.428 1.00 60.00 84 THR A O 1
ATOM 669 N N . ASP A 1 85 ? 20.684 -8.315 -21.060 1.00 59.75 85 ASP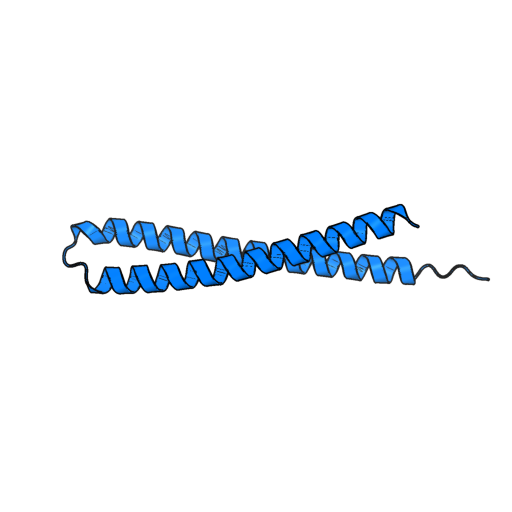 A N 1
ATOM 670 C CA . ASP A 1 85 ? 21.387 -9.571 -21.328 1.00 59.75 85 ASP A CA 1
ATOM 671 C C . ASP A 1 85 ? 21.202 -10.004 -22.788 1.00 59.75 85 ASP A C 1
ATOM 673 O O . ASP A 1 85 ? 22.152 -10.432 -23.447 1.00 59.75 85 ASP A O 1
ATOM 677 N N . SER A 1 86 ? 20.004 -9.789 -23.338 1.00 58.84 86 SER A N 1
ATOM 678 C CA . SER A 1 86 ? 19.687 -10.075 -24.742 1.00 58.84 86 SER A CA 1
ATOM 679 C C . SER A 1 86 ? 20.468 -9.176 -25.709 1.00 58.84 86 SER A C 1
ATOM 681 O O . SER A 1 86 ? 20.981 -9.663 -26.711 1.00 58.84 86 SER A O 1
ATOM 683 N N . GLU A 1 87 ? 20.618 -7.881 -25.400 1.00 56.66 87 GLU A N 1
ATOM 684 C CA . GLU A 1 87 ? 21.444 -6.945 -26.184 1.00 56.66 87 GLU A CA 1
ATOM 685 C C . GLU A 1 87 ? 22.945 -7.259 -26.084 1.00 56.66 87 GLU A C 1
ATOM 687 O O . GLU A 1 87 ? 23.673 -7.108 -27.063 1.00 56.66 87 GLU A O 1
ATOM 692 N N . SER A 1 88 ? 23.409 -7.721 -24.919 1.00 55.47 88 SER A N 1
ATOM 693 C CA . SER A 1 88 ? 24.816 -8.085 -24.674 1.00 55.47 88 SER A CA 1
ATOM 694 C C . SER A 1 88 ? 25.220 -9.395 -25.361 1.00 55.47 88 SER A C 1
ATOM 696 O O . SER A 1 88 ? 26.402 -9.632 -25.598 1.00 55.47 88 SER A O 1
ATOM 698 N N . SER A 1 89 ? 24.237 -10.233 -25.701 1.00 53.97 89 SER A N 1
ATOM 699 C CA . SER A 1 89 ? 24.429 -11.530 -26.361 1.00 53.97 89 SER A CA 1
ATOM 700 C C . SER A 1 89 ? 24.569 -11.429 -27.887 1.00 53.97 89 SER A C 1
ATOM 702 O O . SER A 1 89 ? 24.873 -12.425 -28.540 1.00 53.97 89 SER A O 1
ATOM 704 N N . VAL A 1 90 ? 24.368 -10.242 -28.475 1.00 50.62 90 VAL A N 1
ATOM 705 C CA . VAL A 1 90 ? 24.568 -9.986 -29.912 1.00 50.62 90 VAL A CA 1
ATOM 706 C C . VAL A 1 90 ? 25.975 -9.425 -30.139 1.00 50.62 90 VAL A C 1
ATOM 708 O O . VAL A 1 90 ? 26.159 -8.272 -30.526 1.00 50.62 90 VAL A O 1
ATOM 711 N N . SER A 1 91 ? 27.000 -10.230 -29.868 1.00 49.12 91 SER A N 1
ATOM 712 C CA . SER A 1 91 ? 28.354 -9.963 -30.352 1.00 49.12 91 SER A CA 1
ATOM 713 C C . SER A 1 91 ? 28.431 -10.364 -31.826 1.00 49.12 91 SER A C 1
ATOM 715 O O . SER A 1 91 ? 28.307 -11.535 -32.181 1.00 49.12 91 SER A O 1
ATOM 717 N N . PHE A 1 92 ? 28.599 -9.381 -32.712 1.00 54.00 92 PHE A N 1
ATOM 718 C CA . P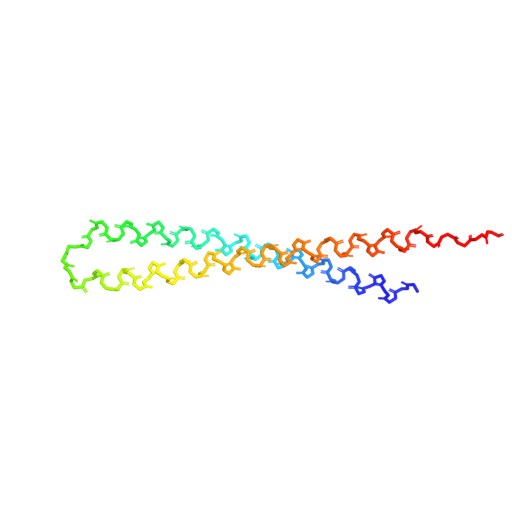HE A 1 92 ? 28.876 -9.657 -34.120 1.00 54.00 92 PHE A CA 1
ATOM 719 C C . PHE A 1 92 ? 30.263 -10.315 -34.235 1.00 54.00 92 PHE A C 1
ATOM 721 O O . PHE A 1 92 ? 31.212 -9.783 -33.649 1.00 54.00 92 PHE A O 1
ATOM 728 N N . PRO A 1 93 ? 30.408 -11.444 -34.961 1.00 50.47 93 PRO A N 1
ATOM 729 C CA . PRO A 1 93 ? 31.723 -11.950 -35.316 1.00 50.47 93 PRO A CA 1
ATOM 730 C C . PRO A 1 93 ? 32.465 -10.876 -36.119 1.00 50.47 93 PRO A C 1
ATOM 732 O O . PRO A 1 93 ? 31.898 -10.286 -37.040 1.00 50.47 93 PRO A O 1
ATOM 735 N N . SER A 1 94 ? 33.695 -10.610 -35.680 1.00 46.97 94 SER A N 1
ATOM 736 C CA . SER A 1 94 ? 34.663 -9.644 -36.215 1.00 46.97 94 SER A CA 1
ATOM 737 C C . SER A 1 94 ? 34.937 -9.796 -37.703 1.00 46.97 94 SER A C 1
ATOM 739 O O . SER A 1 94 ? 35.101 -10.964 -38.124 1.00 46.97 94 SER A O 1
#

Solvent-accessible surface area (backbone atoms only — not comparable to full-atom values): 5251 Å² total; per-residue (Å²): 116,68,68,62,52,54,53,48,53,52,49,50,55,51,33,53,52,49,35,52,51,30,54,58,47,45,57,51,53,54,52,48,51,52,55,53,50,58,50,54,75,70,61,81,62,79,87,48,53,64,58,51,51,52,51,52,54,50,52,53,53,49,53,52,49,34,52,53,44,45,52,50,28,51,52,51,53,49,53,55,49,56,52,48,54,57,61,69,68,66,71,75,86,129

Secondary structure (DSSP, 8-state):
-HHHHHHHHHHHHHHHHHHHHHHHHHHHHHHHHHHHHHHHHH--STTTHHHHHHHHHHHHHHHHHHHHHHHHHHHHHHHHHHHHHHHHT-----

Foldseek 3Di:
DVVVVVVLVVLLVVLVVLLVVLVVLLVVLVVVVVVLVVVVVVDDDPVCVVVSVVVVVVSVVSNVVSVVSNVVSVVSVVVSVVVVVVVVPPDDDD

Sequence (94 aa):
MTVIKIQKDSLKVAAEKAHKKSTEYKEKVIRAELSFTEMGEVLLGSGYDELLTQVSKKIDAQKKLVVECEILSEKIHHYNNTMTDSESSVSFPS

pLDDT: mean 80.09, std 13.37, range [46.97, 94.81]

Radius of gyration: 21.56 Å; Cα contacts (8 Å, |Δi|>4): 33; chains: 1; bounding box: 57×18×59 Å

Mean predicted aligned error: 9.14 Å

Organism: NCBI:txid903984